Protein AF-A0A060BXD2-F1 (afdb_monomer)

Mean predicted aligned error: 3.71 Å

InterPro domains:
  IPR013783 Immunoglobulin-like fold [G3DSA:2.60.40.10] (42-100)
  IPR032311 Domain of unknown function DUF4982 [PF16355] (56-100)

Secondary structure (DSSP, 8-state):
-PPPTTHHHHHHHH-SS--EEEEEE-TT------SGGG----EES-----GGGTTPEEEEEEEESSSEEEEEETTEEEEEEEGGGSGGGEEEEEEE----

Nearest PDB structures (foldseek):
  7rsk-assembly1_A  TM=8.916E-01  e=3.884E-08  Bacteroides cellulosilyticus DSM 14838
  6b6l-assembly2_B  TM=9.048E-01  e=1.202E-07  Bacteroides cellulosilyticus DSM 14838
  6b6l-assembly1_A  TM=8.898E-01  e=2.894E-07  Bacteroides cellulosilyticus DSM 14838
  5t9a-assembly2_B  TM=8.113E-01  e=2.156E-06  Bacteroides uniformis
  5t9g-assembly1_A  TM=7.917E-01  e=4.875E-06  Bacteroides uniformis

pLDDT: mean 92.04, std 5.4, range [60.12,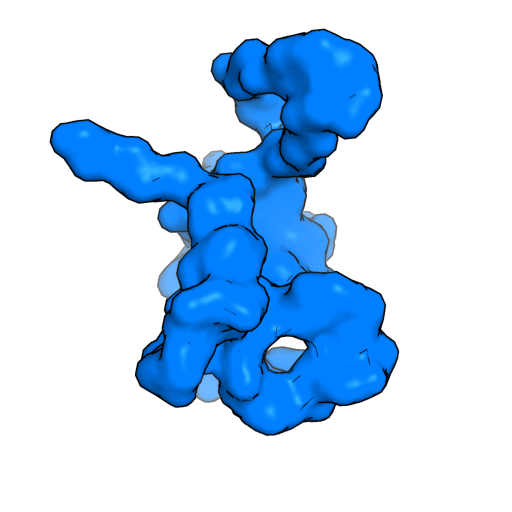 97.5]

Organism: NCBI:txid643678

Sequence (100 aa):
MFEKPRAAYHRAMWNPQPIVRIAVMDPSLNIDHGRDLWQWPNMAAHWNFPDRYQGLVMEVRTITNCERVEMLLNNKSMGIHHTRNFPNNTIVWYLPYQQG

Radius of gyration: 14.02 Å; Cα contacts (8 Å, |Δi|>4): 167; chains: 1; bounding box: 32×32×34 Å

Structure (mmCIF, N/CA/C/O backbone):
data_AF-A0A060BXD2-F1
#
_entry.id   AF-A0A060BXD2-F1
#
loop_
_atom_site.group_PDB
_atom_site.id
_atom_site.type_symbol
_atom_site.label_atom_id
_atom_site.label_alt_id
_atom_site.label_comp_id
_atom_site.label_asym_id
_atom_site.label_entity_id
_atom_site.label_seq_id
_atom_site.pdbx_PDB_ins_code
_atom_site.Cartn_x
_atom_site.Cartn_y
_atom_site.Cartn_z
_atom_site.occupancy
_atom_site.B_iso_or_equiv
_atom_site.auth_seq_id
_atom_site.auth_comp_id
_atom_site.auth_asym_id
_atom_site.auth_atom_id
_atom_site.pdbx_PDB_model_num
ATOM 1 N N . MET A 1 1 ? 10.362 16.839 -1.306 1.00 60.12 1 MET A N 1
ATOM 2 C CA . MET A 1 1 ? 9.341 16.342 -2.257 1.00 60.12 1 MET A CA 1
ATOM 3 C C . MET A 1 1 ? 8.775 15.048 -1.689 1.00 60.12 1 MET A C 1
ATOM 5 O O . MET A 1 1 ? 9.571 14.190 -1.336 1.00 60.12 1 MET A O 1
ATOM 9 N N . PHE A 1 2 ? 7.456 14.929 -1.516 1.00 80.75 2 PHE A N 1
ATOM 10 C CA . PHE A 1 2 ? 6.820 13.716 -0.976 1.00 80.75 2 PHE A CA 1
ATOM 11 C C . PHE A 1 2 ? 6.382 12.801 -2.128 1.00 80.75 2 PHE A C 1
ATOM 13 O O . PHE A 1 2 ? 5.758 13.269 -3.083 1.00 80.75 2 PHE A O 1
ATOM 20 N N . GLU A 1 3 ? 6.739 11.516 -2.067 1.00 83.62 3 GLU A N 1
ATOM 21 C CA . GLU A 1 3 ? 6.361 10.535 -3.089 1.00 83.62 3 GLU A CA 1
ATOM 22 C C . GLU A 1 3 ? 4.859 10.237 -2.982 1.00 83.62 3 GLU A C 1
ATOM 24 O O . GLU A 1 3 ? 4.365 9.819 -1.938 1.00 83.62 3 GLU A O 1
ATOM 29 N N . LYS A 1 4 ? 4.111 10.476 -4.065 1.00 88.62 4 LYS A N 1
ATOM 30 C CA . LYS A 1 4 ? 2.674 10.173 -4.101 1.00 88.62 4 LYS A CA 1
ATOM 31 C C . LYS A 1 4 ? 2.460 8.656 -4.205 1.00 88.62 4 LYS A C 1
ATOM 33 O O . LYS A 1 4 ? 3.228 8.012 -4.917 1.00 88.62 4 LYS A O 1
ATOM 38 N N . PRO A 1 5 ? 1.373 8.091 -3.647 1.00 89.38 5 PRO A N 1
ATOM 39 C CA . PRO A 1 5 ? 1.098 6.649 -3.714 1.00 89.38 5 PRO A CA 1
ATOM 40 C C . PRO A 1 5 ? 1.101 6.093 -5.147 1.00 89.38 5 PRO A C 1
ATOM 42 O O . PRO A 1 5 ? 1.661 5.035 -5.409 1.00 89.38 5 PRO A O 1
ATOM 45 N N . ARG A 1 6 ? 0.589 6.868 -6.113 1.00 89.06 6 ARG A N 1
ATOM 46 C CA . ARG A 1 6 ? 0.602 6.525 -7.548 1.00 89.06 6 ARG A CA 1
ATOM 47 C C . ARG A 1 6 ? 1.999 6.326 -8.154 1.00 89.06 6 ARG A C 1
ATOM 49 O O . ARG A 1 6 ? 2.144 5.594 -9.125 1.00 89.06 6 ARG A O 1
ATOM 56 N N . ALA A 1 7 ? 3.040 6.939 -7.585 1.00 91.12 7 ALA A N 1
ATOM 57 C CA . ALA A 1 7 ? 4.412 6.751 -8.057 1.00 91.12 7 ALA A CA 1
ATOM 58 C C . ALA A 1 7 ? 4.943 5.336 -7.766 1.00 91.12 7 ALA A C 1
ATOM 60 O O . ALA A 1 7 ? 5.845 4.873 -8.465 1.00 91.12 7 ALA A O 1
ATOM 61 N N . ALA A 1 8 ? 4.354 4.626 -6.793 1.00 92.06 8 ALA A N 1
ATOM 62 C CA . ALA A 1 8 ? 4.730 3.257 -6.454 1.00 92.06 8 ALA A CA 1
ATOM 63 C C . ALA A 1 8 ? 4.639 2.308 -7.656 1.00 92.06 8 ALA A C 1
ATOM 65 O O . ALA A 1 8 ? 5.486 1.430 -7.797 1.00 92.06 8 ALA A O 1
ATOM 66 N N . TYR A 1 9 ? 3.664 2.518 -8.547 1.00 9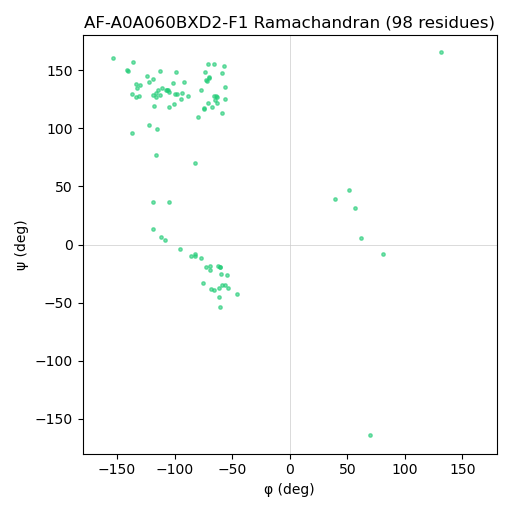2.00 9 TYR A N 1
ATOM 67 C CA . TYR A 1 9 ? 3.516 1.715 -9.760 1.00 92.00 9 TYR A CA 1
ATOM 68 C C . TYR A 1 9 ? 4.746 1.828 -10.659 1.00 92.00 9 TYR A C 1
ATOM 70 O O . TYR A 1 9 ? 5.386 0.829 -10.971 1.00 92.00 9 TYR A O 1
ATOM 78 N N . HIS A 1 10 ? 5.143 3.053 -11.003 1.00 92.31 10 HIS A N 1
ATOM 79 C CA . HIS A 1 10 ? 6.326 3.286 -11.831 1.00 92.31 10 HIS A CA 1
ATOM 80 C C . HIS A 1 10 ? 7.604 2.764 -11.171 1.00 92.31 10 HIS A C 1
ATOM 82 O O . HIS A 1 10 ? 8.461 2.202 -11.847 1.00 92.31 10 HIS A O 1
ATOM 88 N N . ARG A 1 11 ? 7.715 2.892 -9.842 1.00 93.12 11 ARG A N 1
ATOM 89 C CA . ARG A 1 11 ? 8.834 2.321 -9.085 1.00 93.12 11 ARG A CA 1
ATOM 90 C C . ARG A 1 11 ? 8.896 0.803 -9.214 1.00 93.12 11 ARG A C 1
ATOM 92 O O . ARG A 1 11 ? 9.977 0.287 -9.463 1.00 93.12 11 ARG A O 1
ATOM 99 N N . ALA A 1 12 ? 7.767 0.112 -9.082 1.00 92.75 12 ALA A N 1
ATOM 100 C CA . ALA A 1 12 ? 7.711 -1.336 -9.242 1.00 92.75 12 ALA A CA 1
ATOM 101 C C . ALA A 1 12 ? 8.031 -1.773 -10.684 1.00 92.75 12 ALA A C 1
ATOM 103 O O . ALA A 1 12 ? 8.744 -2.750 -10.874 1.00 92.75 12 ALA A O 1
ATOM 104 N N . MET A 1 13 ? 7.566 -1.046 -11.705 1.00 91.81 13 MET A N 1
ATOM 105 C CA . MET A 1 13 ? 7.802 -1.434 -13.106 1.00 91.81 13 MET A CA 1
ATOM 106 C C . MET A 1 13 ? 9.227 -1.172 -13.599 1.00 91.81 13 MET A C 1
ATOM 108 O O . MET A 1 13 ? 9.708 -1.883 -14.477 1.00 91.81 13 MET A O 1
ATOM 112 N N . TRP A 1 14 ? 9.883 -0.120 -13.105 1.00 94.19 14 TRP A N 1
ATOM 113 C CA . TRP A 1 14 ? 11.140 0.379 -13.681 1.00 94.19 14 TRP A CA 1
ATOM 114 C C . TRP A 1 14 ? 12.360 0.179 -12.782 1.00 94.19 14 TRP A C 1
ATOM 116 O O . TRP A 1 14 ? 13.440 0.670 -13.105 1.00 94.19 14 TRP A O 1
ATOM 126 N N . ASN A 1 15 ? 12.213 -0.520 -11.654 1.00 93.38 15 ASN A N 1
ATOM 127 C CA . ASN A 1 15 ? 13.320 -0.827 -10.755 1.00 93.38 15 ASN A CA 1
ATOM 128 C C . ASN A 1 15 ? 13.511 -2.349 -10.631 1.00 93.38 15 ASN A C 1
ATOM 130 O O . ASN A 1 15 ? 12.542 -3.046 -10.328 1.00 93.38 15 ASN A O 1
ATOM 134 N N . PRO A 1 16 ? 14.737 -2.879 -10.820 1.00 92.81 16 PRO A N 1
ATOM 135 C CA . PRO A 1 16 ? 15.029 -4.288 -10.559 1.00 92.81 16 PRO A CA 1
ATOM 136 C C . PRO A 1 16 ? 15.078 -4.640 -9.063 1.00 92.81 16 PRO A C 1
ATOM 138 O O . PRO A 1 16 ? 14.982 -5.812 -8.711 1.00 92.81 16 PRO A O 1
ATOM 141 N N . GLN A 1 17 ? 15.252 -3.660 -8.169 1.00 95.69 17 GLN A N 1
ATOM 142 C CA . GLN A 1 17 ? 15.284 -3.909 -6.725 1.00 95.69 17 GLN A CA 1
ATOM 143 C C . GLN A 1 17 ? 13.884 -4.233 -6.191 1.00 95.69 17 GLN A C 1
ATOM 145 O O . GLN A 1 17 ? 12.928 -3.586 -6.621 1.00 95.69 17 GLN A O 1
ATOM 150 N N . PRO A 1 18 ? 13.745 -5.172 -5.236 1.00 94.94 18 PRO A N 1
ATOM 151 C CA . PRO A 1 18 ? 12.449 -5.553 -4.688 1.00 94.94 18 PRO A CA 1
ATOM 152 C C . PRO A 1 18 ? 11.782 -4.372 -3.975 1.00 94.94 18 PRO A C 1
ATOM 154 O O . PRO A 1 18 ? 12.365 -3.746 -3.089 1.00 94.94 18 PRO A O 1
ATOM 157 N N . ILE A 1 19 ? 10.546 -4.069 -4.359 1.00 94.38 19 ILE A N 1
ATOM 158 C CA . ILE A 1 19 ? 9.738 -2.974 -3.820 1.00 94.38 19 ILE A CA 1
ATOM 159 C C . ILE A 1 19 ? 8.369 -3.519 -3.450 1.00 94.38 19 ILE A C 1
ATOM 161 O O . ILE A 1 19 ? 7.750 -4.254 -4.216 1.00 94.38 19 ILE A O 1
ATOM 165 N N . VAL A 1 20 ? 7.867 -3.103 -2.292 1.00 95.06 20 VAL A N 1
ATOM 166 C CA . VAL A 1 20 ? 6.497 -3.355 -1.845 1.00 95.06 20 VAL A CA 1
ATOM 167 C C . VAL A 1 20 ? 5.941 -2.040 -1.315 1.00 95.06 20 VAL A C 1
ATOM 169 O O . VAL A 1 20 ? 6.562 -1.383 -0.479 1.00 95.06 20 VAL A O 1
ATOM 172 N N . ARG A 1 21 ? 4.778 -1.629 -1.816 1.00 95.38 21 ARG A N 1
ATOM 173 C CA . ARG A 1 21 ? 4.054 -0.444 -1.348 1.00 95.38 21 ARG A CA 1
ATOM 174 C C . ARG A 1 21 ? 2.589 -0.789 -1.156 1.00 95.38 21 ARG A C 1
ATOM 176 O O . ARG A 1 21 ? 2.003 -1.466 -1.993 1.00 95.38 21 ARG A O 1
ATOM 183 N N . ILE A 1 22 ? 2.011 -0.302 -0.066 1.00 95.62 22 ILE A N 1
ATOM 184 C CA . ILE A 1 22 ? 0.609 -0.516 0.286 1.00 95.62 22 ILE A CA 1
ATOM 185 C C . ILE A 1 22 ? -0.120 0.817 0.150 1.00 95.62 22 ILE A C 1
ATOM 187 O O . ILE A 1 22 ? 0.388 1.854 0.582 1.00 95.62 22 ILE A O 1
ATOM 191 N N . ALA A 1 23 ? -1.293 0.783 -0.466 1.00 95.56 23 ALA A N 1
ATOM 192 C CA . ALA A 1 23 ? -2.192 1.918 -0.557 1.00 95.56 23 ALA A CA 1
ATOM 193 C C . ALA A 1 23 ? -3.640 1.461 -0.379 1.00 95.56 23 ALA A C 1
ATOM 195 O O . ALA A 1 23 ? -3.998 0.350 -0.754 1.00 95.56 23 ALA A O 1
ATOM 196 N N . VAL A 1 24 ? -4.476 2.326 0.176 1.00 95.56 24 VAL A N 1
ATOM 197 C CA 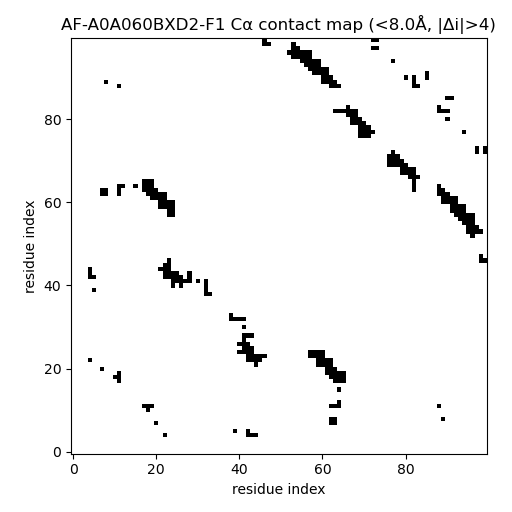. VAL A 1 24 ? -5.901 2.077 0.388 1.00 95.56 24 VAL A CA 1
ATOM 198 C C . VAL A 1 24 ? -6.686 2.894 -0.616 1.00 95.56 24 VAL A C 1
ATOM 200 O O . VAL A 1 24 ? -6.408 4.079 -0.801 1.00 95.56 24 VAL A O 1
ATOM 203 N N . MET A 1 25 ? -7.655 2.271 -1.267 1.00 94.50 25 MET A N 1
ATOM 204 C CA . MET A 1 25 ? -8.563 2.969 -2.163 1.00 94.50 25 MET A CA 1
ATOM 205 C C . MET A 1 25 ? -9.554 3.780 -1.338 1.00 94.50 25 MET A C 1
ATOM 207 O O . MET A 1 25 ? -10.331 3.219 -0.567 1.00 94.50 25 MET A O 1
ATOM 211 N N . ASP A 1 26 ? -9.524 5.097 -1.504 1.00 92.12 26 ASP A N 1
ATOM 212 C CA . ASP A 1 26 ? -10.392 6.003 -0.759 1.00 92.12 26 ASP A CA 1
ATOM 213 C C . ASP A 1 26 ? -10.956 7.083 -1.691 1.00 92.12 26 ASP A C 1
ATOM 215 O O . ASP A 1 26 ? -10.309 8.104 -1.946 1.00 92.12 26 ASP A O 1
ATOM 219 N N . PRO A 1 27 ? -12.179 6.877 -2.212 1.00 87.38 27 PRO A N 1
ATOM 220 C CA . PRO A 1 27 ? -12.859 7.855 -3.052 1.00 87.38 27 PRO A CA 1
ATOM 221 C C . PRO A 1 27 ? -13.155 9.181 -2.343 1.00 87.38 27 PRO A C 1
ATOM 223 O O . PRO A 1 27 ? -13.392 10.174 -3.025 1.00 87.38 27 PRO A O 1
ATOM 226 N N . SER A 1 28 ? -13.145 9.220 -1.004 1.00 87.75 28 SER A N 1
ATOM 227 C CA . SER A 1 28 ? -13.454 10.430 -0.233 1.00 87.75 28 SER A CA 1
ATOM 228 C C . SER A 1 28 ? -12.308 11.448 -0.207 1.00 87.75 28 SER A C 1
ATOM 230 O O . SER A 1 28 ? -12.512 12.597 0.189 1.00 87.75 28 SER A O 1
ATOM 232 N N . LEU A 1 29 ? -11.111 11.057 -0.660 1.00 88.25 29 LEU A N 1
ATOM 233 C CA . LEU A 1 29 ? -9.961 11.949 -0.735 1.00 88.25 29 LEU A CA 1
ATOM 234 C C . LEU A 1 29 ? -10.206 13.088 -1.729 1.00 88.25 29 LEU A C 1
ATOM 236 O O . LEU A 1 29 ? -10.477 12.867 -2.909 1.00 88.25 29 LEU A O 1
ATOM 240 N N . ASN A 1 30 ? -9.998 14.319 -1.264 1.00 88.44 30 ASN A N 1
ATOM 241 C CA . ASN A 1 30 ? -10.020 15.512 -2.105 1.00 88.44 30 ASN A CA 1
ATOM 242 C C . ASN A 1 30 ? -8.664 15.703 -2.808 1.00 88.44 30 ASN A C 1
ATOM 244 O O . ASN A 1 30 ? -7.866 16.569 -2.443 1.00 88.44 30 ASN A O 1
ATOM 248 N N . ILE A 1 31 ? -8.368 14.828 -3.769 1.00 85.69 31 ILE A N 1
ATOM 249 C CA . ILE A 1 31 ? -7.164 14.890 -4.604 1.00 85.69 31 ILE A CA 1
ATOM 250 C C . ILE A 1 31 ? -7.572 15.341 -6.004 1.00 85.69 31 ILE A C 1
ATOM 252 O O . ILE A 1 31 ? -8.508 14.795 -6.585 1.00 85.69 31 ILE A O 1
ATOM 256 N N . ASP A 1 32 ? -6.835 16.304 -6.562 1.00 83.81 32 ASP A N 1
ATOM 257 C CA . ASP A 1 32 ? -6.964 16.669 -7.972 1.00 83.81 32 ASP A CA 1
ATOM 258 C C . ASP A 1 32 ? -6.679 15.444 -8.855 1.00 83.81 32 ASP A C 1
ATOM 260 O O . ASP A 1 32 ? -5.557 14.913 -8.894 1.00 83.81 32 ASP A O 1
ATOM 264 N N . HIS A 1 33 ? -7.730 14.993 -9.535 1.00 75.75 33 HIS A N 1
ATOM 265 C CA . HIS A 1 33 ? -7.723 13.834 -10.414 1.00 75.75 33 HIS A CA 1
ATOM 266 C C . HIS A 1 33 ? -6.911 14.087 -11.692 1.00 75.75 33 HIS A C 1
ATOM 268 O O . HIS A 1 33 ? -6.433 13.132 -12.301 1.00 75.75 33 HIS A O 1
ATOM 274 N N . GLY A 1 34 ? -6.646 15.345 -12.060 1.00 81.88 34 GLY A N 1
ATOM 275 C CA . GLY A 1 34 ? -5.980 15.689 -13.311 1.00 81.88 34 GLY A CA 1
ATOM 276 C C . GLY A 1 34 ? -6.865 15.424 -14.535 1.00 81.88 34 GLY A C 1
ATOM 277 O O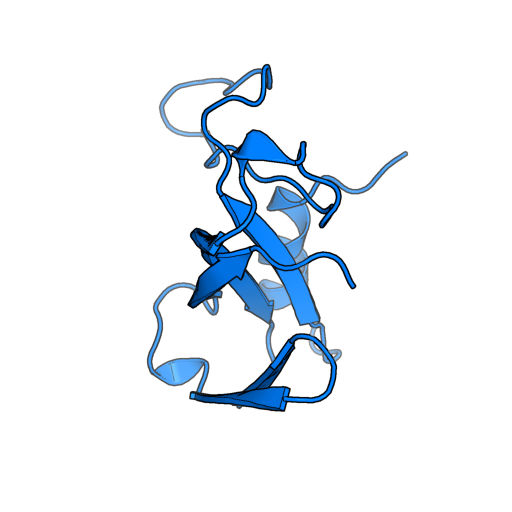 . GLY A 1 34 ? -8.080 15.270 -14.436 1.00 81.88 34 GLY A O 1
ATOM 278 N N . ARG A 1 35 ? -6.257 15.387 -15.727 1.00 85.56 35 ARG A N 1
ATOM 279 C CA . ARG A 1 35 ? -6.990 15.172 -16.989 1.00 85.56 35 ARG A CA 1
ATOM 280 C C . ARG A 1 35 ? -7.516 13.741 -17.093 1.00 85.56 35 ARG A C 1
ATOM 282 O O . ARG A 1 35 ? -6.778 12.822 -16.760 1.00 85.56 35 ARG A O 1
ATOM 289 N N . ASP A 1 36 ? -8.702 13.567 -17.672 1.00 79.19 36 ASP A N 1
ATOM 290 C CA . ASP A 1 36 ? -9.464 12.303 -17.743 1.00 79.19 36 ASP A CA 1
ATOM 291 C C . ASP A 1 36 ? -8.658 11.056 -18.148 1.00 79.19 36 ASP A C 1
ATOM 293 O O . ASP A 1 36 ? -8.784 10.005 -17.529 1.00 79.19 36 ASP A O 1
ATOM 297 N N . LEU A 1 37 ? -7.769 11.160 -19.141 1.00 85.06 37 LEU A N 1
ATOM 298 C CA . LEU A 1 37 ? -6.958 10.022 -19.615 1.00 85.06 37 LEU A CA 1
ATOM 299 C C . LEU A 1 37 ? -5.704 9.738 -18.771 1.00 85.06 37 LEU A C 1
ATOM 301 O O . LEU A 1 37 ? -5.030 8.734 -18.979 1.00 85.06 37 LEU A O 1
ATOM 305 N N . TRP A 1 38 ? -5.368 10.633 -17.845 1.00 85.38 38 TRP A N 1
ATOM 306 C CA . TRP A 1 38 ? -4.170 10.574 -17.001 1.00 85.38 38 TRP A CA 1
ATOM 307 C C . TRP A 1 38 ? -4.518 10.483 -15.512 1.00 85.38 38 TRP A C 1
ATOM 309 O O . TRP A 1 38 ? -3.650 10.683 -14.653 1.00 85.38 38 TRP A O 1
ATOM 319 N N . GLN A 1 39 ? -5.786 10.202 -15.208 1.00 85.25 39 GLN A N 1
ATOM 320 C CA . GLN A 1 39 ? -6.257 10.066 -13.843 1.00 85.25 39 GLN A CA 1
ATOM 321 C C . GLN A 1 39 ? -5.698 8.794 -13.215 1.00 85.25 39 GLN A C 1
ATOM 323 O O . GLN A 1 39 ? -5.545 7.753 -13.854 1.00 85.25 39 GLN A O 1
ATOM 328 N N . TRP A 1 40 ? -5.409 8.896 -11.925 1.00 86.25 40 TRP A N 1
ATOM 329 C CA . TRP A 1 40 ? -5.123 7.748 -11.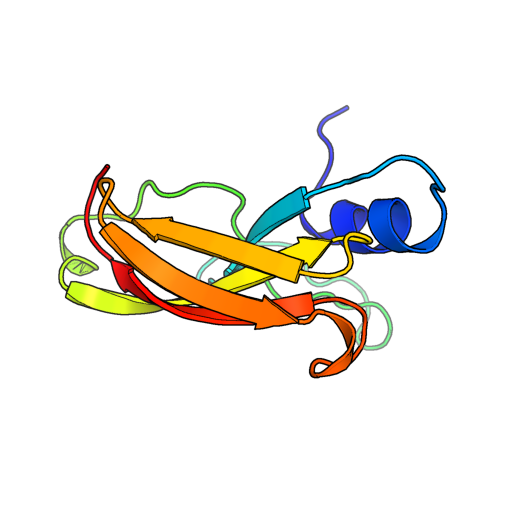080 1.00 86.25 40 TRP A CA 1
ATOM 330 C C . TRP A 1 40 ? -6.250 7.604 -10.070 1.00 86.25 40 TRP A C 1
ATOM 332 O O . TRP A 1 40 ? -6.800 8.620 -9.644 1.00 86.25 40 TRP A O 1
ATOM 342 N N . PRO A 1 41 ? -6.563 6.376 -9.633 1.00 88.69 41 PRO A N 1
ATOM 343 C CA . PRO A 1 41 ? -7.511 6.199 -8.553 1.00 88.69 41 PRO A CA 1
ATOM 344 C C . PRO A 1 41 ? -7.055 6.924 -7.284 1.00 88.69 41 PRO A C 1
ATOM 346 O O . PRO A 1 41 ? -5.854 7.007 -6.996 1.00 88.69 41 PRO A O 1
ATOM 349 N N . ASN A 1 42 ? -8.022 7.414 -6.512 1.00 91.38 42 ASN A N 1
ATOM 350 C CA . ASN A 1 42 ? -7.750 8.051 -5.233 1.00 91.38 42 ASN A CA 1
ATOM 351 C C . ASN A 1 42 ? -7.233 7.010 -4.238 1.00 91.38 42 ASN A C 1
ATOM 353 O O . ASN A 1 42 ? -7.909 6.032 -3.919 1.00 91.38 42 ASN A O 1
ATOM 357 N N . MET A 1 43 ? -6.000 7.227 -3.784 1.00 92.75 43 MET A N 1
ATOM 358 C CA . MET A 1 43 ? -5.26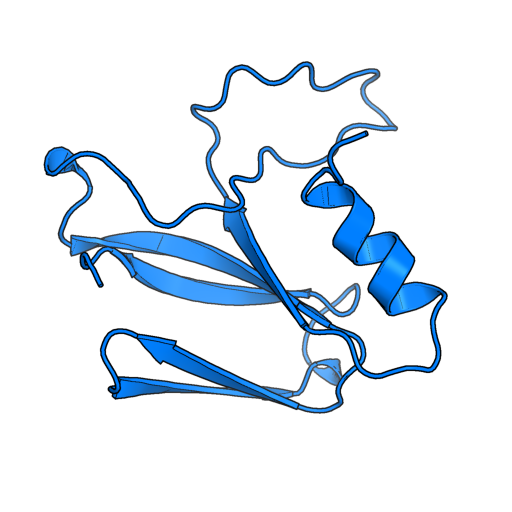1 6.294 -2.945 1.00 92.75 43 MET A CA 1
ATOM 359 C C . MET A 1 43 ? -4.678 7.013 -1.731 1.00 92.75 43 MET A C 1
ATOM 361 O O . MET A 1 43 ? -3.941 7.993 -1.878 1.00 92.75 43 MET A O 1
ATOM 365 N N . ALA A 1 44 ? -4.951 6.483 -0.544 1.00 93.06 44 ALA A N 1
ATOM 366 C CA . ALA A 1 44 ? -4.306 6.853 0.707 1.00 93.06 44 ALA A CA 1
ATOM 367 C C . ALA A 1 44 ? -3.095 5.943 0.962 1.00 93.06 44 ALA A C 1
ATOM 369 O O . ALA A 1 44 ? -3.165 4.737 0.759 1.00 93.06 44 ALA A O 1
ATOM 370 N N . ALA A 1 45 ? -1.987 6.501 1.453 1.00 92.94 45 ALA A N 1
ATOM 371 C CA . ALA A 1 45 ? -0.850 5.727 1.973 1.00 92.94 45 ALA A CA 1
ATOM 372 C C . ALA A 1 45 ? -0.804 5.747 3.512 1.00 92.94 45 ALA A C 1
ATOM 374 O O . ALA A 1 45 ? 0.266 5.839 4.107 1.00 92.94 45 ALA A O 1
ATOM 375 N N . HIS A 1 46 ? -1.975 5.724 4.152 1.00 92.38 46 HIS A N 1
ATOM 376 C CA . HIS A 1 46 ? -2.123 5.655 5.603 1.00 92.38 46 HIS A CA 1
ATOM 377 C C . HIS A 1 46 ? -3.213 4.649 5.982 1.00 92.38 46 HIS A C 1
ATOM 379 O O . HIS A 1 46 ? -4.105 4.367 5.185 1.00 92.38 46 HIS A O 1
ATOM 385 N N . TRP A 1 47 ? -3.134 4.145 7.212 1.00 94.56 47 TRP A N 1
ATOM 386 C CA . TRP A 1 47 ? -4.094 3.215 7.814 1.00 94.56 47 TRP A CA 1
ATOM 387 C C . TRP A 1 47 ? -4.758 3.826 9.061 1.00 94.56 47 TRP A C 1
ATOM 389 O O . TRP A 1 47 ? -4.999 3.165 10.059 1.00 94.56 47 TRP A O 1
ATOM 399 N N . ASN A 1 48 ? -5.020 5.133 9.007 1.00 92.81 48 ASN A N 1
ATOM 400 C CA . ASN A 1 48 ? -5.601 5.915 10.099 1.00 92.81 48 ASN A CA 1
ATOM 401 C C . ASN A 1 48 ? -6.966 6.457 9.666 1.00 92.81 48 ASN A C 1
ATOM 403 O O . ASN A 1 48 ? -7.088 7.625 9.298 1.00 92.81 48 ASN A O 1
ATOM 407 N N . PHE A 1 49 ? -7.980 5.596 9.665 1.00 92.06 49 PHE A N 1
ATOM 408 C CA . PHE A 1 49 ? -9.352 5.971 9.328 1.00 92.06 49 PHE A CA 1
ATOM 409 C C . PHE A 1 49 ? -10.190 6.213 10.595 1.00 92.06 49 PHE A C 1
ATOM 411 O O . PHE A 1 49 ? -9.948 5.567 11.619 1.00 92.06 49 PHE A O 1
ATOM 418 N N . PRO A 1 50 ? -11.180 7.129 10.550 1.00 91.94 50 PRO A N 1
ATOM 419 C CA . PRO A 1 50 ? -12.061 7.393 11.687 1.00 91.94 50 PRO A CA 1
ATOM 420 C C . PRO A 1 50 ? -12.795 6.135 12.175 1.00 91.94 50 PRO A C 1
ATOM 422 O O . PRO A 1 50 ? -13.111 5.260 11.372 1.00 91.94 50 PRO A O 1
ATOM 425 N N . ASP A 1 51 ? -13.175 6.093 13.454 1.00 90.75 51 ASP A N 1
ATOM 426 C CA . ASP A 1 51 ? -13.801 4.918 14.094 1.00 90.75 51 ASP A CA 1
ATOM 427 C C . ASP A 1 51 ? -15.052 4.394 13.376 1.00 90.75 51 ASP A C 1
ATOM 429 O O . ASP A 1 51 ? -15.346 3.204 13.414 1.00 90.75 51 ASP A O 1
ATOM 433 N N . ARG A 1 52 ? -15.767 5.256 12.641 1.00 91.25 52 ARG A N 1
ATOM 434 C CA . ARG A 1 52 ? -16.915 4.848 11.813 1.00 91.25 52 ARG A CA 1
ATOM 435 C C . ARG A 1 52 ? -16.563 3.839 10.710 1.00 91.25 52 ARG A C 1
ATOM 437 O O . ARG A 1 52 ? -17.466 3.211 10.171 1.00 91.25 52 ARG A O 1
ATOM 444 N N . TYR A 1 53 ? -15.287 3.726 10.336 1.00 90.12 53 TYR A N 1
ATOM 445 C CA . TYR A 1 53 ? -14.813 2.752 9.353 1.00 90.12 53 TYR A CA 1
ATOM 446 C C . TYR A 1 53 ? -14.503 1.391 9.980 1.00 90.12 53 TYR A C 1
ATOM 448 O O . TYR A 1 53 ? -14.275 0.436 9.244 1.00 90.12 53 TYR A O 1
ATOM 456 N N . GLN A 1 54 ? -14.485 1.276 11.312 1.00 92.94 54 GLN A N 1
ATOM 457 C CA . GLN A 1 54 ? -14.132 0.041 12.010 1.00 92.94 54 GLN A CA 1
ATOM 458 C C . GLN A 1 54 ? -15.023 -1.121 11.551 1.00 92.94 54 GLN A C 1
ATOM 460 O O . GLN A 1 54 ? -16.249 -1.045 11.595 1.00 92.94 54 GLN A O 1
ATOM 465 N N . GLY A 1 55 ? -14.394 -2.207 11.100 1.00 92.81 55 GLY A N 1
ATOM 466 C CA . GLY A 1 55 ? -15.070 -3.396 10.577 1.00 92.81 55 GLY A CA 1
ATOM 467 C C . GLY A 1 55 ? -15.538 -3.301 9.120 1.00 92.81 55 GL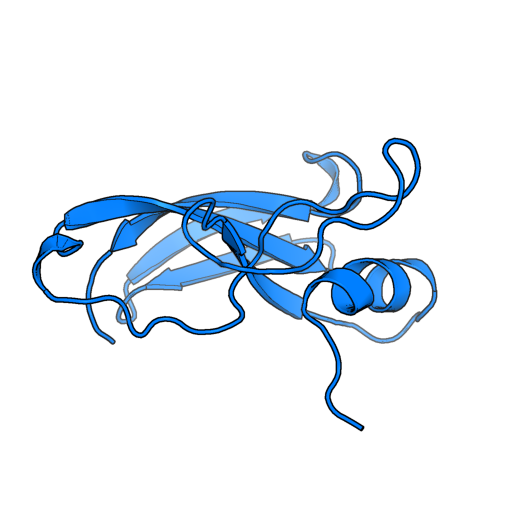Y A C 1
ATOM 468 O O . GLY A 1 55 ? -15.931 -4.326 8.563 1.00 92.81 55 GLY A O 1
ATOM 469 N N . LEU A 1 56 ? -15.466 -2.132 8.470 1.00 94.25 56 LEU A N 1
ATOM 470 C CA . LEU A 1 56 ? -15.776 -2.012 7.044 1.00 94.25 56 LEU A CA 1
ATOM 471 C C . LEU A 1 56 ? -14.685 -2.659 6.197 1.00 94.25 56 LEU A C 1
ATOM 473 O O . LEU A 1 56 ? -13.496 -2.512 6.471 1.00 94.25 56 LEU A O 1
ATOM 477 N N . VAL A 1 57 ? -15.091 -3.344 5.131 1.00 95.31 57 VAL A N 1
ATOM 478 C CA . VAL A 1 57 ? -14.155 -3.925 4.169 1.00 95.31 57 VAL A CA 1
ATOM 479 C C . VAL A 1 57 ? -13.575 -2.811 3.303 1.00 95.31 57 VAL A C 1
ATOM 481 O O . VAL A 1 57 ? -14.296 -2.156 2.553 1.00 95.31 57 VAL A O 1
ATOM 484 N N . MET A 1 58 ? -12.266 -2.612 3.404 1.00 95.12 58 MET A N 1
ATOM 485 C CA . MET A 1 58 ? -11.508 -1.660 2.604 1.00 95.12 58 MET A CA 1
ATOM 486 C C . MET A 1 58 ? -10.775 -2.382 1.479 1.00 95.12 58 MET A C 1
ATOM 488 O O . MET A 1 58 ? -10.185 -3.446 1.685 1.00 95.12 58 MET A O 1
ATOM 492 N N . GLU A 1 59 ? -10.781 -1.777 0.294 1.00 96.12 59 GLU A N 1
ATOM 493 C CA . GLU A 1 59 ? -9.943 -2.231 -0.809 1.00 96.12 59 GLU A CA 1
ATOM 494 C C . GLU A 1 59 ? -8.519 -1.707 -0.602 1.00 96.12 59 GLU A C 1
ATOM 496 O O . GLU A 1 59 ? -8.237 -0.511 -0.723 1.00 96.12 59 GLU A O 1
ATOM 501 N N . VAL A 1 60 ? -7.613 -2.624 -0.284 1.00 95.88 60 VAL A N 1
ATOM 502 C CA . VAL A 1 60 ? -6.190 -2.355 -0.105 1.00 95.88 60 VAL A CA 1
ATOM 503 C C . VAL A 1 60 ? -5.445 -2.897 -1.313 1.00 95.88 60 VAL A C 1
ATOM 505 O O . VAL A 1 60 ? -5.658 -4.025 -1.745 1.00 95.88 60 VAL A O 1
ATOM 508 N N . ARG A 1 61 ? -4.549 -2.097 -1.875 1.00 95.75 61 ARG A N 1
ATOM 509 C CA . ARG A 1 61 ? -3.724 -2.460 -3.021 1.00 95.75 61 ARG A CA 1
ATOM 510 C C . ARG A 1 61 ? -2.271 -2.555 -2.606 1.00 95.75 61 ARG A C 1
ATOM 512 O O . ARG A 1 61 ? -1.717 -1.619 -2.027 1.00 95.75 61 ARG A O 1
ATOM 519 N N . THR A 1 62 ? -1.640 -3.670 -2.948 1.00 96.31 62 THR A N 1
ATOM 520 C CA . THR A 1 62 ? -0.192 -3.820 -2.846 1.00 96.31 62 THR A CA 1
ATOM 521 C C . THR A 1 62 ? 0.423 -3.739 -4.226 1.00 96.31 62 THR A C 1
ATOM 523 O O . THR A 1 62 ? 0.164 -4.576 -5.084 1.00 96.31 62 THR A O 1
ATOM 526 N N . ILE A 1 63 ? 1.268 -2.737 -4.422 1.00 95.50 63 ILE A N 1
ATOM 527 C CA . ILE A 1 63 ? 2.021 -2.523 -5.649 1.00 95.50 63 ILE A CA 1
ATOM 528 C C . ILE A 1 63 ? 3.436 -3.036 -5.408 1.00 95.50 63 ILE A C 1
ATOM 530 O O . ILE A 1 63 ? 4.116 -2.586 -4.479 1.00 95.50 63 ILE A O 1
ATOM 534 N N . THR A 1 64 ? 3.875 -3.997 -6.213 1.00 96.12 64 THR A N 1
ATOM 535 C CA . THR A 1 64 ? 5.158 -4.668 -5.995 1.00 96.12 64 THR A CA 1
ATOM 536 C C . THR A 1 64 ? 5.748 -5.212 -7.289 1.00 96.12 64 THR A C 1
ATOM 538 O O . THR A 1 64 ? 5.037 -5.400 -8.265 1.00 96.12 64 THR A O 1
ATOM 541 N N . ASN A 1 65 ? 7.051 -5.472 -7.310 1.00 95.62 65 ASN A N 1
ATOM 542 C CA . ASN A 1 65 ? 7.715 -6.281 -8.338 1.00 95.62 65 ASN A CA 1
ATOM 543 C C . ASN A 1 65 ? 8.166 -7.656 -7.811 1.00 95.62 65 ASN A C 1
ATOM 545 O O . ASN A 1 65 ? 8.792 -8.422 -8.540 1.00 95.62 65 ASN A O 1
ATOM 549 N N . CYS A 1 66 ? 7.851 -7.981 -6.556 1.00 95.56 66 CYS A N 1
ATOM 550 C CA . CYS A 1 66 ? 8.117 -9.285 -5.967 1.00 95.56 66 CYS A CA 1
ATOM 551 C C . CYS A 1 66 ? 7.184 -10.347 -6.567 1.00 95.56 66 CYS A C 1
ATOM 553 O O . CYS A 1 66 ? 6.072 -10.045 -6.999 1.00 95.56 66 CYS A O 1
ATOM 555 N N . GLU A 1 67 ? 7.602 -11.614 -6.546 1.00 95.56 67 GLU A N 1
ATOM 556 C CA . GLU A 1 67 ? 6.807 -12.726 -7.088 1.00 95.56 67 GLU A CA 1
ATOM 557 C C . GLU A 1 67 ? 5.535 -13.005 -6.272 1.00 95.56 67 GLU A C 1
ATOM 559 O O . GLU A 1 67 ? 4.478 -13.320 -6.828 1.00 95.56 67 GLU A O 1
ATOM 564 N N . ARG A 1 68 ? 5.643 -12.896 -4.944 1.00 96.50 68 ARG A N 1
ATOM 565 C CA . ARG A 1 68 ? 4.573 -13.181 -3.988 1.00 96.50 68 ARG A CA 1
ATOM 566 C C . ARG A 1 68 ? 4.588 -12.183 -2.840 1.00 96.50 68 ARG A C 1
ATOM 568 O O . ARG A 1 68 ? 5.653 -11.709 -2.448 1.00 96.50 68 ARG A O 1
ATOM 575 N N . VAL A 1 69 ? 3.414 -11.924 -2.282 1.00 97.44 69 VAL A N 1
ATOM 576 C CA . VAL A 1 69 ? 3.230 -11.087 -1.096 1.00 97.44 69 VAL A CA 1
ATOM 577 C C . VAL A 1 69 ? 2.317 -11.803 -0.117 1.00 97.44 69 VAL A C 1
ATOM 579 O O . VAL A 1 69 ? 1.272 -12.326 -0.503 1.00 97.44 69 VAL A O 1
ATOM 582 N N . GLU A 1 70 ? 2.716 -11.797 1.148 1.00 97.50 70 GLU A N 1
ATOM 583 C CA . GLU A 1 70 ? 1.855 -12.124 2.277 1.00 97.50 70 GLU A CA 1
ATOM 584 C C . GLU A 1 70 ? 1.382 -10.826 2.931 1.00 97.50 70 GLU A C 1
ATOM 586 O O . GLU A 1 70 ? 2.194 -9.947 3.225 1.00 97.50 70 GLU A O 1
ATOM 591 N N . MET A 1 71 ? 0.076 -10.701 3.143 1.00 96.69 71 MET A N 1
ATOM 592 C CA . MET A 1 71 ? -0.501 -9.570 3.863 1.00 96.69 71 MET A CA 1
ATOM 593 C C . MET A 1 71 ? -0.757 -9.969 5.312 1.00 96.69 71 MET A C 1
ATOM 595 O O . MET A 1 71 ? -1.414 -10.979 5.562 1.00 96.69 71 MET A O 1
ATOM 599 N N . LEU A 1 72 ? -0.295 -9.155 6.260 1.00 96.12 72 LEU A N 1
ATOM 600 C CA . LEU A 1 72 ? -0.593 -9.325 7.680 1.00 96.12 72 LEU A CA 1
ATOM 601 C C . LEU A 1 72 ? -1.390 -8.124 8.187 1.00 96.12 72 LEU A C 1
ATOM 603 O O . LEU A 1 72 ? -0.983 -6.984 7.985 1.00 96.12 72 LEU A O 1
ATOM 607 N N . LEU A 1 73 ? -2.499 -8.391 8.872 1.00 95.06 73 LEU A N 1
ATOM 608 C CA . LEU A 1 73 ? -3.280 -7.396 9.604 1.00 95.06 73 LEU A CA 1
ATOM 609 C C . LEU A 1 73 ? -3.256 -7.789 11.080 1.00 95.06 73 LEU A C 1
ATOM 611 O O . LEU A 1 73 ? -3.701 -8.884 11.419 1.00 95.06 73 LEU A O 1
ATOM 615 N N . ASN A 1 74 ? -2.720 -6.936 11.955 1.00 94.81 74 ASN A N 1
ATOM 616 C CA . ASN A 1 74 ? -2.617 -7.217 13.395 1.00 94.81 74 ASN A CA 1
ATOM 617 C C . ASN A 1 74 ? -1.965 -8.581 13.695 1.00 94.81 74 ASN A C 1
ATOM 619 O O . ASN A 1 74 ? -2.490 -9.390 14.458 1.00 94.81 74 ASN A O 1
ATOM 623 N N . ASN A 1 75 ? -0.840 -8.864 13.029 1.00 94.69 75 ASN A N 1
ATOM 624 C CA . ASN A 1 75 ? -0.095 -10.133 13.076 1.00 94.69 75 ASN A CA 1
ATOM 625 C C . ASN A 1 75 ? -0.861 -11.374 12.581 1.00 94.69 75 ASN A C 1
ATOM 627 O O . ASN A 1 75 ? -0.340 -12.487 12.651 1.00 94.69 75 ASN A O 1
ATOM 631 N N . LYS A 1 76 ? -2.073 -11.212 12.044 1.00 94.62 76 LYS A N 1
ATOM 632 C CA . LYS A 1 76 ? -2.831 -12.288 11.413 1.00 94.62 76 LYS A CA 1
ATOM 633 C C . LYS A 1 76 ? -2.582 -12.280 9.911 1.00 94.62 76 LYS A C 1
ATOM 635 O O . LYS A 1 76 ? -2.806 -11.268 9.249 1.00 94.62 76 LYS A O 1
ATOM 640 N N . SER A 1 77 ? -2.151 -13.418 9.371 1.00 96.12 77 SER A N 1
ATOM 641 C CA . SER A 1 77 ? -2.027 -13.595 7.922 1.00 96.12 77 SER A CA 1
ATOM 642 C C . SER A 1 77 ? -3.410 -13.527 7.270 1.00 96.12 77 SER A C 1
ATOM 644 O O . SER A 1 77 ? -4.330 -14.256 7.649 1.00 96.12 77 SER A O 1
ATOM 646 N N . MET A 1 78 ? -3.551 -12.628 6.301 1.00 95.12 78 MET A N 1
ATOM 647 C CA . MET A 1 78 ? -4.759 -12.423 5.499 1.00 95.12 78 MET A CA 1
ATOM 648 C C . MET A 1 78 ? -4.700 -13.189 4.172 1.00 95.12 78 MET A C 1
ATOM 650 O O . MET A 1 78 ? -5.671 -13.198 3.419 1.00 95.12 78 MET A O 1
ATOM 654 N N . GLY A 1 79 ? -3.574 -13.851 3.899 1.00 95.31 79 GLY A N 1
ATOM 655 C CA . GLY A 1 79 ? -3.359 -14.668 2.716 1.00 95.31 79 GLY A CA 1
ATOM 656 C C . GLY A 1 79 ? -2.046 -14.356 2.011 1.00 95.31 79 GLY A C 1
ATOM 657 O O . GLY A 1 79 ? -1.404 -13.328 2.241 1.00 95.31 79 GLY A O 1
ATOM 658 N N . ILE A 1 80 ? -1.671 -15.270 1.118 1.00 97.19 80 ILE A N 1
ATOM 659 C CA . ILE A 1 80 ? -0.504 -15.152 0.248 1.00 97.19 80 ILE A CA 1
ATOM 660 C C . ILE A 1 80 ? -1.000 -15.097 -1.192 1.00 97.19 80 ILE A C 1
ATOM 662 O O . ILE A 1 80 ? -1.737 -15.973 -1.649 1.00 97.19 80 ILE A O 1
ATOM 666 N N . HIS A 1 81 ? -0.567 -14.076 -1.920 1.00 97.06 81 HIS A N 1
ATOM 667 C CA . HIS A 1 81 ? -0.924 -13.878 -3.315 1.00 97.06 81 HIS A CA 1
ATOM 668 C C . HIS A 1 81 ? 0.318 -13.807 -4.194 1.00 97.06 81 HIS A C 1
ATOM 670 O O . HIS A 1 81 ? 1.324 -13.200 -3.834 1.00 97.06 81 HIS A O 1
ATOM 676 N N . HIS A 1 82 ? 0.230 -14.434 -5.367 1.00 96.31 82 HIS A N 1
ATOM 677 C CA . HIS A 1 82 ? 1.243 -14.314 -6.407 1.00 96.31 82 HIS A CA 1
ATOM 678 C C . HIS A 1 82 ? 0.916 -13.123 -7.299 1.00 96.31 82 HIS A C 1
ATOM 680 O O . HIS A 1 82 ? -0.177 -13.048 -7.861 1.00 96.31 82 HIS A O 1
ATOM 686 N N . THR A 1 83 ? 1.889 -12.239 -7.487 1.00 94.00 83 THR A N 1
ATOM 687 C CA . THR A 1 83 ? 1.743 -11.002 -8.263 1.00 94.00 83 THR A CA 1
ATOM 688 C C . THR A 1 83 ? 1.318 -11.277 -9.705 1.00 94.00 83 THR A C 1
ATOM 690 O O . THR A 1 83 ? 0.486 -10.556 -10.242 1.00 94.00 83 THR A O 1
ATOM 693 N N . ARG A 1 84 ? 1.788 -12.383 -10.304 1.00 94.31 84 ARG A N 1
ATOM 694 C CA . ARG A 1 84 ? 1.431 -12.808 -11.674 1.00 94.31 84 ARG A CA 1
ATOM 695 C C . ARG A 1 84 ? -0.065 -13.075 -11.897 1.00 94.31 84 ARG A C 1
ATOM 697 O O . ARG A 1 84 ? -0.500 -13.120 -13.040 1.00 94.31 84 ARG A O 1
ATOM 704 N N . ASN A 1 85 ? -0.831 -13.301 -10.827 1.00 95.19 85 ASN A N 1
ATOM 705 C CA . ASN A 1 85 ? -2.271 -13.559 -10.916 1.00 95.19 85 ASN A CA 1
ATOM 706 C C . ASN A 1 85 ? -3.083 -12.260 -11.036 1.00 95.19 85 ASN A C 1
ATOM 708 O O . ASN A 1 85 ? -4.293 -12.317 -11.243 1.00 95.19 85 ASN A O 1
ATOM 712 N N . PHE A 1 86 ? -2.435 -11.104 -10.882 1.00 94.25 86 PHE A N 1
ATOM 713 C CA . PHE A 1 86 ? -3.067 -9.796 -10.906 1.00 94.25 86 PHE A CA 1
ATOM 714 C C . PHE A 1 86 ? -2.501 -8.962 -12.057 1.00 94.25 86 PHE A C 1
ATOM 716 O O . PHE A 1 86 ? -1.301 -9.016 -12.337 1.00 94.25 86 PHE A O 1
ATOM 723 N N . PRO A 1 87 ? -3.336 -8.157 -12.729 1.00 91.12 87 PRO A N 1
ATOM 724 C CA . PRO A 1 87 ? -2.844 -7.231 -13.734 1.00 91.12 87 PRO A CA 1
ATOM 725 C C . PRO A 1 87 ? -1.970 -6.144 -13.090 1.00 91.12 87 PRO A C 1
ATOM 727 O O . PRO A 1 87 ? -2.136 -5.792 -11.919 1.00 91.12 87 PRO A O 1
ATOM 730 N N . ASN A 1 88 ? -1.062 -5.560 -13.879 1.00 87.56 88 ASN A N 1
ATOM 731 C CA . ASN A 1 88 ? -0.311 -4.352 -13.512 1.00 87.56 88 ASN A CA 1
ATOM 732 C C . ASN A 1 88 ? 0.491 -4.476 -12.196 1.00 87.56 88 ASN A C 1
ATOM 734 O O . ASN A 1 88 ? 0.631 -3.500 -11.460 1.00 87.56 88 ASN A O 1
ATOM 738 N N . ASN A 1 89 ? 0.968 -5.681 -11.861 1.00 90.75 89 ASN A N 1
ATOM 739 C CA . ASN A 1 89 ? 1.646 -6.028 -10.602 1.00 90.75 89 ASN A CA 1
ATOM 740 C C . ASN A 1 89 ? 1.039 -5.366 -9.348 1.00 90.75 89 ASN A C 1
ATOM 742 O O . ASN A 1 89 ? 1.748 -4.896 -8.450 1.00 90.75 89 ASN A O 1
ATOM 746 N N . THR A 1 90 ? -0.291 -5.283 -9.321 1.00 94.31 90 THR A N 1
ATOM 747 C CA . THR A 1 90 ? -1.046 -4.656 -8.241 1.00 94.31 90 THR A CA 1
ATOM 748 C C . THR A 1 90 ? -2.000 -5.687 -7.665 1.00 94.31 90 THR A C 1
ATOM 750 O O . THR A 1 90 ? -3.032 -5.996 -8.254 1.00 94.31 90 THR A O 1
ATOM 753 N N . ILE A 1 91 ? -1.639 -6.232 -6.509 1.00 96.38 91 ILE A N 1
ATOM 754 C CA . ILE A 1 91 ? -2.457 -7.198 -5.780 1.00 96.38 91 ILE A CA 1
ATOM 755 C C . ILE A 1 91 ? -3.575 -6.438 -5.072 1.00 96.38 91 ILE A C 1
ATOM 757 O O . ILE A 1 91 ? -3.318 -5.421 -4.426 1.00 96.38 91 ILE A O 1
ATOM 761 N N . VAL A 1 92 ? -4.802 -6.937 -5.190 1.00 96.44 92 VAL A N 1
ATOM 762 C CA . VAL A 1 92 ? -5.985 -6.360 -4.544 1.00 96.44 92 VAL A CA 1
ATOM 763 C C . VAL A 1 92 ? -6.379 -7.228 -3.357 1.00 96.44 92 VAL A C 1
ATOM 765 O O . VAL A 1 92 ? -6.498 -8.444 -3.484 1.00 96.44 92 VAL A O 1
ATOM 768 N N . TRP A 1 93 ? -6.598 -6.587 -2.216 1.00 96.88 93 TRP A N 1
ATOM 769 C CA . TRP A 1 93 ? -7.016 -7.195 -0.962 1.00 96.88 93 TRP A CA 1
ATOM 770 C C . TRP A 1 93 ? -8.304 -6.537 -0.482 1.00 96.88 93 TRP A C 1
ATOM 772 O O . TRP A 1 93 ? -8.480 -5.326 -0.611 1.00 96.88 93 TRP A O 1
ATOM 782 N N . TYR A 1 94 ? -9.169 -7.328 0.139 1.00 96.69 94 TYR A N 1
ATOM 783 C CA . TYR A 1 94 ? -10.378 -6.850 0.800 1.00 96.69 94 TYR A CA 1
ATOM 784 C C . TYR A 1 94 ? -10.245 -7.136 2.291 1.00 96.69 94 TYR A C 1
ATOM 786 O O . TYR A 1 94 ? -10.413 -8.274 2.728 1.00 96.69 94 TYR A O 1
ATOM 794 N N . LEU A 1 95 ? -9.868 -6.115 3.061 1.00 95.81 95 LEU A N 1
ATOM 795 C CA . LEU A 1 95 ? -9.519 -6.259 4.474 1.00 95.81 95 LEU A CA 1
ATOM 796 C C . LEU A 1 95 ? -10.528 -5.507 5.345 1.00 95.81 95 LEU A C 1
ATOM 798 O O . LEU A 1 95 ? -10.818 -4.349 5.044 1.00 95.81 95 LEU A O 1
ATOM 802 N N . PRO A 1 96 ? -11.055 -6.105 6.427 1.00 95.12 96 PRO A N 1
ATOM 803 C CA . PRO A 1 96 ? -11.837 -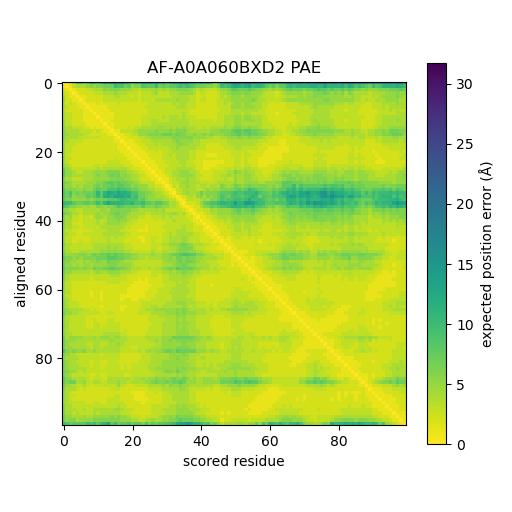5.349 7.394 1.00 95.12 96 PRO A CA 1
ATOM 804 C C . PRO A 1 96 ? -10.922 -4.339 8.092 1.00 95.12 96 PRO A C 1
ATOM 806 O O . PRO A 1 96 ? -9.870 -4.718 8.610 1.00 95.12 96 PRO A O 1
ATOM 809 N N . TYR A 1 97 ? -11.309 -3.066 8.124 1.00 95.25 97 TYR A N 1
ATOM 810 C CA . TYR A 1 97 ? -10.538 -2.052 8.829 1.00 95.25 97 TYR A CA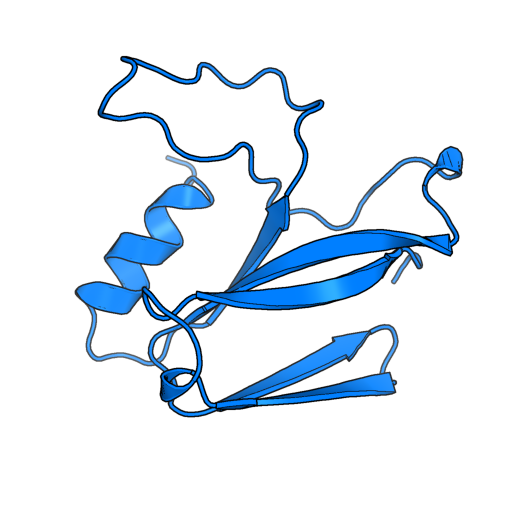 1
ATOM 811 C C . TYR A 1 97 ? -10.507 -2.374 10.319 1.00 95.25 97 TYR A C 1
ATOM 813 O O . TYR A 1 97 ? -11.543 -2.496 10.983 1.00 95.25 97 TYR A O 1
ATOM 821 N N . GLN A 1 98 ? -9.292 -2.517 10.825 1.00 93.94 98 GLN A N 1
ATOM 822 C CA . GLN A 1 98 ? -8.985 -2.631 12.234 1.00 93.94 98 GLN A CA 1
ATOM 823 C C . GLN A 1 98 ? -7.769 -1.758 12.487 1.00 93.94 98 GLN A C 1
ATOM 825 O O . GLN A 1 98 ? -6.775 -1.886 11.774 1.00 93.94 98 GLN A O 1
ATOM 830 N N . GLN A 1 99 ? -7.852 -0.888 13.490 1.00 90.75 99 GLN A N 1
ATOM 831 C CA . GLN A 1 99 ? -6.695 -0.119 13.939 1.00 90.75 99 GLN A CA 1
ATOM 832 C C . GLN A 1 99 ? -5.540 -1.062 14.317 1.00 90.75 99 GLN A C 1
ATOM 834 O O . GLN A 1 99 ? -5.772 -2.071 14.994 1.00 90.75 99 GLN A O 1
ATOM 839 N N . GLY A 1 100 ? -4.326 -0.718 13.876 1.00 85.75 100 GLY A N 1
ATOM 840 C CA . GLY A 1 100 ? -3.076 -1.421 14.180 1.00 85.75 100 GLY A CA 1
ATOM 841 C C . GLY A 1 100 ? -2.044 -1.353 13.063 1.00 85.75 100 GLY A C 1
ATOM 842 O O . GLY A 1 100 ? -2.306 -0.656 12.056 1.00 85.75 100 GLY A O 1
#

Solvent-accessible surface area (backbone atoms only — not comparable to full-atom values): 6231 Å² total; per-residue (Å²): 138,83,87,55,67,76,53,43,54,58,50,26,76,76,39,93,66,85,41,79,44,68,33,29,62,35,85,85,58,93,62,89,48,70,57,86,93,70,48,64,82,48,58,37,77,66,79,82,72,65,78,91,46,60,65,39,74,40,50,33,35,38,32,28,58,46,68,61,50,73,46,68,58,87,89,38,78,76,50,75,46,54,28,88,82,32,71,89,35,38,40,78,42,80,42,60,39,65,89,113

Foldseek 3Di:
DDDDLVVLLVCQVPDPDKDKAKWWQDPPDPDDQPDPVRGDGDIHRDLDDPPVQAQPWTKMKIAINDQKDWDDDPNDTPDMDGLVVDPSSIDIDTDGRDDD